Protein AF-A0A3M2G7Z7-F1 (afdb_monomer_lite)

Sequence (159 aa):
MQLERIQQLIQEIWDTVNTSDDLNQFIETYGAELDPDFLVGIEMIIADMLKEGEDEMAAYFEEIYDRLEAIISTKHPTPETSTSVKKAIELVRIVLEEVNDMDELDQFVEQYYDDFNEAFFAVLDYLIQEENERDNVEQSVFYQAVKEEISLRLGLNIA

pLDDT: mean 77.02, std 10.61, range [39.31, 90.69]

Secondary structure (DSSP, 8-state):
--HHHHHHHHHHHHHH-SSHHHHHHHHHHHTTT--HHHHHHHHHHHHHHHHHT-HHHHHHHHHHHHHHHHHHHHHS--TTHHHHHHHHHHHHHHHHHH--SHHHHHHHHHHTGGG--HHHHHHHHHHHHHHHHTT-HHHHHHHHHHHHHHHHHHT----

Structure (mmCIF, N/CA/C/O backbone):
data_AF-A0A3M2G7Z7-F1
#
_entry.id   AF-A0A3M2G7Z7-F1
#
loop_
_atom_site.group_PDB
_atom_site.id
_atom_site.type_symbol
_atom_site.label_atom_id
_atom_site.label_alt_id
_atom_site.label_comp_id
_atom_site.label_asym_id
_atom_site.label_entity_id
_atom_site.label_seq_id
_atom_site.pdbx_PDB_ins_code
_atom_site.Cartn_x
_atom_site.Cartn_y
_atom_site.Cartn_z
_atom_site.occupancy
_atom_site.B_iso_or_equiv
_atom_site.auth_seq_id
_atom_site.auth_comp_id
_atom_site.auth_asym_id
_atom_site.auth_atom_id
_atom_site.pdbx_PDB_model_num
ATOM 1 N N . MET A 1 1 ? -9.852 4.231 -5.109 1.00 69.75 1 MET A N 1
ATOM 2 C CA . MET A 1 1 ? -10.082 5.514 -4.383 1.00 69.75 1 MET A CA 1
ATOM 3 C C . MET A 1 1 ? -9.053 6.569 -4.826 1.00 69.75 1 MET A C 1
ATOM 5 O O . MET A 1 1 ? -8.127 6.212 -5.533 1.00 69.75 1 MET A O 1
ATOM 9 N N . GLN A 1 2 ? -9.192 7.865 -4.492 1.00 75.12 2 GLN A N 1
ATOM 10 C CA . GLN A 1 2 ? -8.116 8.866 -4.705 1.00 75.12 2 GLN A CA 1
ATOM 11 C C . GLN A 1 2 ? -7.132 8.883 -3.520 1.00 75.12 2 GLN A C 1
ATOM 13 O O . GLN A 1 2 ? -7.581 8.767 -2.379 1.00 75.12 2 GLN A O 1
ATOM 18 N N . LEU A 1 3 ? -5.829 9.094 -3.761 1.00 71.31 3 LEU A N 1
ATOM 19 C CA . LEU A 1 3 ? -4.794 8.991 -2.717 1.00 71.31 3 LEU A CA 1
ATOM 20 C C . LEU A 1 3 ? -4.988 9.961 -1.548 1.00 71.31 3 LEU A C 1
ATOM 22 O O . LEU A 1 3 ? -4.927 9.547 -0.394 1.00 71.31 3 LEU A O 1
ATOM 26 N N . GLU A 1 4 ? -5.314 11.224 -1.830 1.00 76.06 4 GLU A N 1
ATOM 27 C CA . GLU A 1 4 ? -5.597 12.221 -0.787 1.00 76.06 4 GLU A CA 1
ATOM 28 C C . GLU A 1 4 ? -6.703 11.747 0.171 1.00 76.06 4 GLU A C 1
ATOM 30 O O . GLU A 1 4 ? -6.674 12.031 1.368 1.00 76.06 4 GLU A O 1
ATOM 35 N N . ARG A 1 5 ? -7.685 10.989 -0.339 1.00 84.75 5 ARG A N 1
ATOM 36 C CA . ARG A 1 5 ? -8.763 10.435 0.483 1.00 84.75 5 ARG A CA 1
ATOM 37 C C . ARG A 1 5 ? -8.287 9.252 1.322 1.00 84.75 5 ARG A C 1
ATOM 39 O O . ARG A 1 5 ? -8.695 9.155 2.475 1.00 84.75 5 ARG A O 1
ATOM 46 N N . ILE A 1 6 ? -7.420 8.401 0.774 1.00 79.44 6 ILE A N 1
ATOM 47 C CA . ILE A 1 6 ? -6.791 7.294 1.509 1.00 79.44 6 ILE A CA 1
ATOM 48 C C . ILE A 1 6 ? -5.985 7.855 2.684 1.00 79.44 6 ILE A C 1
ATOM 50 O O . ILE A 1 6 ? -6.228 7.466 3.823 1.00 79.44 6 ILE A O 1
ATOM 54 N N . GLN A 1 7 ? -5.117 8.839 2.433 1.00 77.81 7 GLN A N 1
ATOM 55 C CA . GLN A 1 7 ? -4.322 9.503 3.472 1.00 77.81 7 GLN A CA 1
ATOM 56 C C . GLN A 1 7 ? -5.206 10.153 4.548 1.00 77.81 7 GLN A C 1
ATOM 58 O O . GLN A 1 7 ? -4.952 9.985 5.737 1.00 77.81 7 GLN A O 1
ATOM 63 N N . GLN A 1 8 ? -6.289 10.838 4.161 1.00 87.56 8 GLN A N 1
ATOM 64 C CA . GLN A 1 8 ? -7.246 11.401 5.124 1.00 87.56 8 GLN A CA 1
ATOM 65 C C . GLN A 1 8 ? -7.908 10.332 5.995 1.00 87.56 8 GLN A C 1
ATOM 67 O O . GLN A 1 8 ? -8.056 10.528 7.196 1.00 87.56 8 GLN A O 1
ATOM 72 N N . LEU A 1 9 ? -8.340 9.221 5.400 1.00 89.25 9 LEU A N 1
ATOM 73 C CA . LEU A 1 9 ? -9.007 8.143 6.126 1.00 89.25 9 LEU A CA 1
ATOM 74 C C . LEU A 1 9 ? -8.042 7.400 7.058 1.00 89.25 9 LEU A C 1
ATOM 76 O O . LEU A 1 9 ? -8.437 7.005 8.148 1.00 89.25 9 LEU A O 1
ATOM 80 N N . ILE A 1 10 ? -6.778 7.255 6.667 1.00 86.19 10 ILE A N 1
ATOM 81 C CA . ILE A 1 10 ? -5.717 6.741 7.537 1.00 86.19 10 ILE A CA 1
ATOM 82 C C . ILE A 1 10 ? -5.467 7.701 8.704 1.00 86.19 10 ILE A C 1
ATOM 84 O O . ILE A 1 10 ? -5.392 7.256 9.847 1.00 86.19 10 ILE A O 1
ATOM 88 N N . GLN A 1 11 ? -5.364 9.008 8.444 1.00 85.06 11 GLN A N 1
ATOM 89 C CA . GLN A 1 11 ? -5.198 10.003 9.505 1.00 85.06 11 GLN A CA 1
ATOM 90 C C . GLN A 1 11 ? -6.385 9.971 10.475 1.00 85.06 11 GLN A C 1
ATOM 92 O O . GLN A 1 11 ? -6.207 10.054 11.685 1.00 85.06 11 GLN A O 1
ATOM 97 N N . GLU A 1 12 ? -7.598 9.777 9.962 1.00 90.69 12 GLU A N 1
ATOM 98 C CA . GLU A 1 12 ? -8.785 9.606 10.793 1.00 90.69 12 GLU A CA 1
ATOM 99 C C . GLU A 1 12 ? -8.683 8.341 11.663 1.00 90.69 12 GLU A C 1
ATOM 101 O O . GLU A 1 12 ? -9.015 8.397 12.848 1.00 90.69 12 GLU A O 1
ATOM 106 N N . ILE A 1 13 ? -8.181 7.218 11.127 1.00 87.38 13 ILE A N 1
ATOM 107 C CA . ILE A 1 13 ? -7.885 6.015 11.925 1.00 87.38 13 ILE A CA 1
ATOM 108 C C . ILE A 1 13 ? -6.894 6.355 13.042 1.00 87.38 13 ILE A C 1
ATOM 110 O O . ILE A 1 13 ? -7.150 6.028 14.198 1.00 87.38 13 ILE A O 1
ATOM 114 N N . TRP A 1 14 ? -5.804 7.044 12.710 1.00 85.62 14 TRP A N 1
ATOM 115 C CA . TRP A 1 14 ? -4.771 7.446 13.663 1.00 85.62 14 TRP A CA 1
ATOM 116 C C . TRP A 1 14 ? -5.314 8.313 14.804 1.00 85.62 14 TRP A C 1
ATOM 118 O O . TRP A 1 14 ? -5.007 8.090 15.974 1.00 85.62 14 TRP A O 1
ATOM 128 N N . ASP A 1 15 ? -6.130 9.308 14.464 1.00 87.56 15 ASP A N 1
ATOM 129 C CA . ASP A 1 15 ? -6.588 10.318 15.413 1.00 87.56 15 ASP A CA 1
ATOM 130 C C . ASP A 1 15 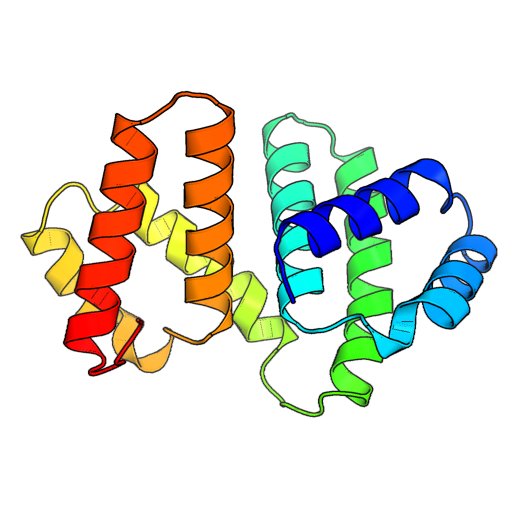? -7.754 9.821 16.277 1.00 87.56 15 ASP A C 1
ATOM 132 O O . ASP A 1 15 ? -7.910 10.246 17.427 1.00 87.56 15 ASP A O 1
ATOM 136 N N . THR A 1 16 ? -8.602 8.949 15.724 1.00 85.69 16 THR A N 1
ATOM 137 C CA . THR A 1 16 ? -9.900 8.619 16.331 1.00 85.69 16 THR A CA 1
ATOM 138 C C . THR A 1 16 ? -10.007 7.186 16.822 1.00 85.69 16 THR A C 1
ATOM 140 O O . THR A 1 16 ? -10.724 6.940 17.794 1.00 85.69 16 THR A O 1
ATOM 143 N N . VAL A 1 17 ? -9.278 6.241 16.229 1.00 86.44 17 VAL A N 1
ATOM 144 C CA . VAL A 1 17 ? -9.372 4.836 16.616 1.00 86.44 17 VAL A CA 1
ATOM 145 C C . VAL A 1 17 ? -8.376 4.576 17.736 1.00 86.44 17 VAL A C 1
ATOM 147 O O . VAL A 1 17 ? -7.171 4.667 17.541 1.00 86.44 17 VAL A O 1
ATOM 150 N N . ASN A 1 18 ? -8.882 4.272 18.932 1.00 82.75 18 ASN A N 1
ATOM 151 C CA . ASN A 1 18 ? -8.068 3.865 20.087 1.00 82.75 18 ASN A CA 1
ATOM 152 C C . ASN A 1 18 ? -8.568 2.557 20.715 1.00 82.75 18 ASN A C 1
ATOM 154 O O . ASN A 1 18 ? -7.913 1.957 21.569 1.00 82.75 18 ASN A O 1
ATOM 158 N N . THR A 1 19 ? -9.765 2.127 20.328 1.00 81.31 19 THR A N 1
ATOM 159 C CA . THR A 1 19 ? -10.439 0.944 20.844 1.00 81.31 19 THR A CA 1
ATOM 160 C C . THR A 1 19 ? -11.154 0.202 19.719 1.00 81.31 19 THR A C 1
ATOM 162 O O . THR A 1 19 ? -11.388 0.729 18.631 1.00 81.31 19 THR A O 1
ATOM 165 N N . SER A 1 20 ? -11.568 -1.036 19.998 1.00 73.69 20 SER A N 1
ATOM 166 C CA . SER A 1 20 ? -12.407 -1.798 19.066 1.00 73.69 20 SER A CA 1
ATOM 167 C C . SER A 1 20 ? -13.748 -1.120 18.760 1.00 73.69 20 SER A C 1
ATOM 169 O O . SER A 1 20 ? -14.270 -1.313 17.665 1.00 73.69 20 SER A O 1
ATOM 171 N N . ASP A 1 21 ? -14.308 -0.347 19.695 1.00 80.25 21 ASP A N 1
ATOM 172 C CA . ASP A 1 21 ? -15.575 0.358 19.481 1.00 80.25 21 ASP A CA 1
ATOM 173 C C . ASP A 1 21 ? -15.388 1.564 18.550 1.00 80.25 21 ASP A C 1
ATOM 175 O O . ASP A 1 21 ? -16.203 1.762 17.649 1.00 80.25 21 ASP A O 1
ATOM 179 N N . ASP A 1 22 ? -14.279 2.297 18.688 1.00 86.56 22 ASP A N 1
ATOM 180 C CA . ASP A 1 22 ? -13.933 3.396 17.777 1.00 86.56 22 ASP A CA 1
ATOM 181 C C . ASP A 1 22 ? -13.719 2.879 16.350 1.00 86.56 22 ASP A C 1
ATOM 183 O O . ASP A 1 22 ? -14.188 3.480 15.385 1.00 86.56 22 ASP A O 1
ATOM 187 N N . LEU A 1 23 ? -13.079 1.713 16.210 1.00 83.75 23 LEU A N 1
ATOM 188 C CA . LEU A 1 23 ? -12.887 1.072 14.911 1.00 83.75 23 LEU A CA 1
ATOM 189 C C . LEU A 1 23 ? -14.227 0.681 14.278 1.00 83.75 23 LEU A C 1
ATOM 191 O O . LEU A 1 23 ? -14.447 0.922 13.092 1.00 83.75 23 LEU A O 1
ATOM 195 N N . ASN A 1 24 ? -15.149 0.116 15.063 1.00 77.69 24 ASN A N 1
ATOM 196 C CA . ASN A 1 24 ? -16.497 -0.187 14.582 1.00 77.69 24 ASN A CA 1
ATOM 197 C C . ASN A 1 24 ? -17.228 1.088 14.140 1.00 77.69 24 ASN A C 1
ATOM 199 O O . ASN A 1 24 ? -17.886 1.086 13.102 1.00 77.69 24 ASN A O 1
ATOM 203 N N . GLN A 1 25 ? -17.073 2.190 14.874 1.00 84.75 25 GLN A N 1
ATOM 204 C CA . GLN A 1 25 ? -17.675 3.473 14.520 1.00 84.75 25 GLN A CA 1
ATOM 205 C C . GLN A 1 25 ? -17.064 4.076 13.245 1.00 84.75 25 GLN A C 1
ATOM 207 O O . GLN A 1 25 ? -17.795 4.599 12.397 1.00 84.75 25 GLN A O 1
ATOM 212 N N . PHE A 1 26 ? -15.748 3.959 13.064 1.00 90.12 26 PHE A N 1
ATOM 213 C CA . PHE A 1 26 ? -15.065 4.319 11.823 1.00 90.12 26 PHE A CA 1
ATOM 214 C C . PHE A 1 26 ? -15.621 3.512 10.641 1.00 90.12 26 PHE A C 1
ATOM 216 O O . PHE A 1 26 ? -16.008 4.082 9.622 1.00 90.12 26 PHE A O 1
ATOM 223 N N . ILE A 1 27 ? -15.748 2.192 10.799 1.00 82.81 27 ILE A N 1
ATOM 224 C CA . ILE A 1 27 ? -16.310 1.284 9.790 1.00 82.81 27 ILE A CA 1
ATOM 225 C C . ILE A 1 27 ? -17.762 1.638 9.454 1.00 82.81 27 ILE A C 1
ATOM 227 O O . ILE A 1 27 ? -18.145 1.623 8.285 1.00 82.81 27 ILE A O 1
ATOM 231 N N . GLU A 1 28 ? -18.597 1.940 10.445 1.00 82.75 28 GLU A N 1
ATOM 232 C CA . GLU A 1 28 ? -19.986 2.341 10.203 1.00 82.75 28 GLU A CA 1
ATOM 233 C C . GLU A 1 28 ? -20.072 3.662 9.431 1.00 82.75 28 GLU A C 1
ATOM 235 O O . GLU A 1 28 ? -20.950 3.824 8.582 1.00 82.75 28 GLU A O 1
ATOM 240 N N . THR A 1 29 ? -19.141 4.579 9.698 1.00 88.12 29 THR A N 1
ATOM 241 C CA . THR A 1 29 ? -19.112 5.916 9.096 1.00 88.12 29 THR A CA 1
ATOM 242 C C . THR A 1 29 ? -18.562 5.889 7.671 1.00 88.12 29 THR A C 1
ATOM 244 O O . THR A 1 29 ? -19.194 6.418 6.759 1.00 88.12 29 THR A O 1
ATOM 247 N N . TYR A 1 30 ? -17.410 5.250 7.468 1.00 87.38 30 TYR A N 1
ATOM 248 C CA . TYR A 1 30 ? -16.640 5.324 6.224 1.00 87.38 30 TYR A CA 1
ATOM 249 C C . TYR A 1 30 ? -16.590 4.003 5.458 1.00 87.38 30 TYR A C 1
ATOM 251 O O . TYR A 1 30 ? -16.154 3.973 4.313 1.00 87.38 30 TYR A O 1
ATOM 259 N N . GLY A 1 31 ? -17.089 2.903 6.026 1.00 77.69 31 GLY A N 1
ATOM 260 C CA . GLY A 1 31 ? -16.987 1.561 5.447 1.00 77.69 31 GLY A CA 1
ATOM 261 C C . GLY A 1 31 ? -17.597 1.402 4.054 1.00 77.69 31 GLY A C 1
ATOM 262 O O . GLY A 1 31 ? -17.326 0.406 3.392 1.00 77.69 31 GLY A O 1
ATOM 263 N N . ALA A 1 32 ? -18.481 2.302 3.618 1.00 76.56 32 ALA A N 1
ATOM 264 C CA . ALA A 1 32 ? -19.023 2.305 2.256 1.00 76.56 32 ALA A CA 1
ATOM 265 C C . ALA A 1 32 ? -18.055 2.898 1.218 1.00 76.56 32 ALA A C 1
ATOM 267 O O . ALA A 1 32 ? -18.219 2.638 0.030 1.00 76.56 32 ALA A O 1
ATOM 268 N N . GLU A 1 33 ? -17.090 3.697 1.667 1.00 81.94 33 GLU A N 1
ATOM 269 C CA . GLU A 1 33 ? -16.058 4.309 0.833 1.00 81.94 33 GLU A CA 1
ATOM 270 C C . GLU A 1 33 ? -14.832 3.402 0.711 1.00 81.94 33 GLU A C 1
ATOM 272 O O . GLU A 1 33 ? -14.164 3.457 -0.310 1.00 81.94 33 GLU A O 1
ATOM 277 N N . LEU A 1 34 ? -14.553 2.566 1.719 1.00 83.00 34 LEU A N 1
ATOM 278 C CA . LEU A 1 34 ? -13.350 1.731 1.761 1.00 83.00 34 LEU A CA 1
ATOM 279 C C . LEU A 1 34 ? -13.336 0.688 0.638 1.00 83.00 34 LEU A C 1
ATOM 281 O O . LEU A 1 34 ? -14.268 -0.108 0.501 1.00 83.00 34 LEU A O 1
ATOM 285 N N . ASP A 1 35 ? -12.242 0.669 -0.111 1.00 77.19 35 ASP A N 1
ATOM 286 C CA . ASP A 1 35 ? -11.991 -0.227 -1.232 1.00 77.19 35 ASP A CA 1
ATOM 287 C C . ASP A 1 35 ? -10.608 -0.897 -1.080 1.00 77.19 35 ASP A C 1
ATOM 289 O O . ASP A 1 35 ? -9.904 -0.649 -0.096 1.00 77.19 35 ASP A O 1
ATOM 293 N N . PRO A 1 36 ? -10.212 -1.800 -1.992 1.00 76.44 36 PRO A N 1
ATOM 294 C CA . PRO A 1 36 ? -8.910 -2.459 -1.908 1.00 76.44 36 PRO A CA 1
ATOM 295 C C . PRO A 1 36 ? -7.711 -1.500 -1.890 1.00 76.44 36 PRO A C 1
ATOM 297 O O . PRO A 1 36 ? -6.744 -1.772 -1.183 1.00 76.44 36 PRO A O 1
ATOM 300 N N . ASP A 1 37 ? -7.787 -0.361 -2.586 1.00 73.69 37 ASP A N 1
ATOM 301 C CA . ASP A 1 37 ? -6.715 0.647 -2.592 1.00 73.69 37 ASP A CA 1
ATOM 302 C C . ASP A 1 37 ? -6.489 1.236 -1.191 1.00 73.69 37 ASP A C 1
ATOM 304 O O . ASP A 1 37 ? -5.370 1.582 -0.818 1.00 73.69 37 ASP A O 1
ATOM 308 N N . PHE A 1 38 ? -7.540 1.327 -0.374 1.00 84.19 38 PHE A N 1
ATOM 309 C CA . PHE A 1 38 ? -7.405 1.763 1.013 1.00 84.19 38 PHE A CA 1
ATOM 310 C C . PHE A 1 38 ? -6.572 0.790 1.862 1.00 84.19 38 PHE A C 1
ATOM 312 O O . PHE A 1 38 ? -5.750 1.222 2.670 1.00 84.19 38 PHE A O 1
ATOM 319 N N . LEU A 1 39 ? -6.753 -0.520 1.660 1.00 82.25 39 LEU A N 1
ATOM 320 C CA . LEU A 1 39 ? -5.967 -1.551 2.347 1.00 82.25 39 LEU A CA 1
ATOM 321 C C . LEU A 1 39 ? -4.489 -1.492 1.953 1.00 82.25 39 LEU A C 1
ATOM 323 O O . LEU A 1 39 ? -3.630 -1.658 2.817 1.00 82.25 39 LEU A O 1
ATOM 327 N N . VAL A 1 40 ? -4.202 -1.188 0.683 1.00 75.88 40 VAL A N 1
ATOM 328 C CA . VAL A 1 40 ? -2.836 -0.934 0.197 1.00 75.88 40 VAL A CA 1
ATOM 329 C C . VAL A 1 40 ? -2.184 0.192 1.001 1.00 75.88 40 VAL A C 1
ATOM 331 O O . VAL A 1 40 ? -1.083 0.019 1.516 1.00 75.88 40 VAL A O 1
ATOM 334 N N . GLY A 1 41 ? -2.881 1.321 1.170 1.00 77.94 41 GLY A N 1
ATOM 335 C CA . GLY A 1 41 ? -2.361 2.454 1.941 1.00 77.94 41 GLY A CA 1
ATOM 336 C C . GLY A 1 41 ? -2.031 2.099 3.395 1.00 77.94 41 GLY A C 1
ATOM 337 O O . GLY A 1 41 ? -1.014 2.547 3.917 1.00 77.94 41 GLY A O 1
ATOM 338 N N . ILE A 1 42 ? -2.845 1.255 4.041 1.00 84.19 42 ILE A N 1
ATOM 339 C CA . ILE A 1 42 ? -2.569 0.773 5.404 1.00 84.19 42 ILE A CA 1
ATOM 340 C C . ILE A 1 42 ? -1.317 -0.114 5.444 1.00 84.19 42 ILE A C 1
ATOM 342 O O . ILE A 1 42 ? -0.467 0.082 6.312 1.00 84.19 42 ILE A O 1
ATOM 346 N N . GLU A 1 43 ? -1.166 -1.068 4.519 1.00 81.44 43 GLU A N 1
ATOM 347 C CA . GLU A 1 43 ? 0.018 -1.941 4.498 1.00 81.44 43 GLU A CA 1
ATOM 348 C C . GLU A 1 43 ? 1.321 -1.180 4.256 1.00 81.44 43 GLU A C 1
ATOM 350 O O . GLU A 1 43 ? 2.347 -1.530 4.838 1.00 81.44 43 GLU A O 1
ATOM 355 N N . MET A 1 44 ? 1.295 -0.125 3.440 1.00 78.00 44 MET A N 1
ATOM 356 C CA . MET A 1 44 ? 2.479 0.707 3.214 1.00 78.00 44 MET A CA 1
ATOM 357 C C . MET A 1 44 ? 2.941 1.406 4.493 1.00 78.00 44 MET A C 1
ATOM 359 O O . MET A 1 44 ? 4.132 1.422 4.789 1.00 78.00 44 MET A O 1
ATOM 363 N N . ILE A 1 45 ? 2.000 1.886 5.303 1.00 82.06 45 ILE A N 1
ATOM 364 C CA . ILE A 1 45 ? 2.308 2.498 6.598 1.00 82.06 45 ILE A CA 1
ATOM 365 C C . ILE A 1 45 ? 2.854 1.473 7.586 1.00 82.06 45 ILE A C 1
ATOM 367 O O . ILE A 1 45 ? 3.829 1.756 8.276 1.00 82.06 45 ILE A O 1
ATOM 371 N N . ILE A 1 46 ? 2.276 0.270 7.625 1.00 83.25 46 ILE A N 1
ATOM 372 C CA . ILE A 1 46 ? 2.812 -0.833 8.434 1.00 83.25 46 ILE A CA 1
ATOM 373 C C . ILE A 1 46 ? 4.261 -1.124 8.018 1.00 83.25 46 ILE A C 1
ATOM 375 O O . ILE A 1 46 ? 5.140 -1.237 8.872 1.00 83.25 46 ILE A O 1
ATOM 379 N N . ALA A 1 47 ? 4.529 -1.218 6.713 1.00 76.75 47 ALA A N 1
ATOM 380 C CA . ALA A 1 47 ? 5.864 -1.488 6.193 1.00 76.75 47 ALA A CA 1
ATOM 381 C C . ALA A 1 47 ? 6.872 -0.385 6.557 1.00 76.75 47 ALA A C 1
ATOM 383 O O . ALA A 1 47 ? 8.005 -0.702 6.928 1.00 76.75 47 ALA A O 1
ATOM 384 N N . ASP A 1 48 ? 6.473 0.885 6.489 1.00 79.00 48 ASP A N 1
ATOM 385 C CA . ASP A 1 48 ? 7.327 2.006 6.885 1.00 79.00 48 ASP A CA 1
ATOM 386 C C . ASP A 1 48 ? 7.578 2.037 8.398 1.00 79.00 48 ASP A C 1
ATOM 388 O O . ASP A 1 48 ? 8.732 2.149 8.814 1.00 79.00 48 ASP A O 1
ATOM 392 N N . MET A 1 49 ? 6.560 1.796 9.229 1.00 83.31 49 MET A N 1
ATOM 393 C CA . MET A 1 49 ? 6.725 1.665 10.685 1.00 83.31 49 MET A CA 1
ATOM 394 C C . MET A 1 49 ? 7.718 0.562 11.054 1.00 83.31 49 MET A C 1
ATOM 396 O O . MET A 1 49 ? 8.598 0.764 11.891 1.00 83.31 49 MET A O 1
ATOM 400 N N . LEU A 1 50 ? 7.633 -0.599 10.398 1.00 78.56 50 LEU A N 1
ATOM 401 C CA . LEU A 1 50 ? 8.575 -1.700 10.618 1.00 78.56 50 LEU A CA 1
ATOM 402 C C . LEU A 1 50 ? 10.008 -1.332 10.208 1.00 78.56 50 LEU A C 1
ATOM 404 O O . LEU A 1 50 ? 10.960 -1.733 10.881 1.00 78.56 50 LEU A O 1
ATOM 408 N N . LYS A 1 51 ? 10.194 -0.554 9.133 1.00 76.44 51 LYS A N 1
ATOM 409 C CA . LYS A 1 51 ? 11.523 -0.045 8.744 1.00 76.44 51 LYS A CA 1
ATOM 410 C C . LYS A 1 51 ? 12.082 0.940 9.770 1.00 76.44 51 LYS A C 1
ATOM 412 O O . LYS A 1 51 ? 13.290 0.937 10.012 1.00 76.44 51 LYS A O 1
ATOM 417 N N . GLU A 1 52 ? 11.226 1.765 10.366 1.00 84.75 52 GLU A N 1
ATOM 418 C CA . GLU A 1 52 ? 11.603 2.748 11.388 1.00 84.75 52 GLU A CA 1
ATOM 419 C C . GLU A 1 52 ? 11.782 2.133 12.791 1.00 84.75 52 GLU A C 1
ATOM 421 O O . GLU A 1 52 ? 12.334 2.776 13.688 1.00 84.75 52 GLU A O 1
ATOM 426 N N . GLY A 1 53 ? 11.417 0.858 12.970 1.00 85.44 53 GLY A N 1
ATOM 427 C CA . GLY A 1 53 ? 11.513 0.133 14.240 1.00 85.44 53 GLY A CA 1
ATOM 428 C C . GLY A 1 53 ? 10.346 0.408 15.192 1.00 85.44 53 GLY A C 1
ATOM 429 O O . GLY A 1 53 ? 10.477 0.219 16.403 1.00 85.44 53 GLY A O 1
ATOM 430 N N . GLU A 1 54 ? 9.211 0.861 14.662 1.00 88.00 54 GLU A N 1
ATOM 431 C CA . GLU A 1 54 ? 7.975 1.146 15.392 1.00 88.00 54 GLU A CA 1
ATOM 432 C C . GLU A 1 54 ? 7.061 -0.091 15.482 1.00 88.00 54 GLU A C 1
ATOM 434 O O . GLU A 1 54 ? 5.871 -0.044 15.166 1.00 88.00 54 GLU A O 1
ATOM 439 N N . ASP A 1 55 ? 7.614 -1.218 15.944 1.00 84.88 55 ASP A N 1
ATOM 440 C CA . ASP A 1 55 ? 6.951 -2.534 15.940 1.00 84.88 55 ASP A CA 1
ATOM 441 C C . ASP A 1 55 ? 5.574 -2.540 16.637 1.00 84.88 55 ASP A C 1
ATOM 443 O O . ASP A 1 55 ? 4.647 -3.218 16.197 1.00 84.88 55 ASP A O 1
ATOM 447 N N . GLU A 1 56 ? 5.416 -1.782 17.730 1.00 83.81 56 GLU A N 1
ATOM 448 C CA . GLU A 1 56 ? 4.145 -1.701 18.470 1.00 83.81 56 GLU A CA 1
ATOM 449 C C . GLU A 1 56 ? 3.049 -0.976 17.673 1.00 83.81 56 GLU A C 1
ATOM 451 O O . GLU A 1 56 ? 1.879 -1.354 17.761 1.00 83.81 56 GLU A O 1
ATOM 456 N N . MET A 1 57 ? 3.411 0.037 16.879 1.00 83.56 57 MET A N 1
ATOM 457 C CA . MET A 1 57 ? 2.455 0.770 16.043 1.00 83.56 57 MET A CA 1
ATOM 458 C C . MET A 1 57 ? 2.143 0.012 14.755 1.00 83.56 57 MET A C 1
ATOM 460 O O . MET A 1 57 ? 0.981 -0.043 14.352 1.00 83.56 57 MET A O 1
ATOM 464 N N . ALA A 1 58 ? 3.136 -0.675 14.186 1.00 79.81 58 ALA A N 1
ATOM 465 C CA . ALA A 1 58 ? 2.920 -1.612 13.091 1.00 79.81 58 ALA A CA 1
ATOM 466 C C . ALA A 1 58 ? 1.921 -2.712 13.487 1.00 79.81 58 ALA A C 1
ATOM 468 O O . ALA A 1 58 ? 0.936 -2.924 12.786 1.00 79.81 58 ALA A O 1
ATOM 469 N N . ALA A 1 59 ? 2.103 -3.342 14.655 1.00 82.12 59 ALA A N 1
ATOM 470 C CA . ALA A 1 59 ? 1.188 -4.370 15.158 1.00 82.12 59 ALA A CA 1
ATOM 471 C C . ALA A 1 59 ? -0.240 -3.841 15.388 1.00 82.12 59 ALA A C 1
ATOM 473 O O . ALA A 1 59 ? -1.220 -4.559 15.180 1.00 82.12 59 ALA A O 1
ATOM 474 N N . TYR A 1 60 ? -0.373 -2.579 15.803 1.00 83.69 60 TYR A N 1
ATOM 475 C CA . TYR A 1 60 ? -1.673 -1.927 15.937 1.00 83.69 60 TYR A CA 1
ATOM 476 C C . TYR A 1 60 ? -2.379 -1.760 14.581 1.00 83.69 60 TYR A C 1
ATOM 478 O O . TYR A 1 60 ? -3.554 -2.114 14.444 1.00 83.69 60 TYR A O 1
ATOM 486 N N . PHE A 1 61 ? -1.663 -1.274 13.564 1.00 85.38 61 PHE A N 1
ATOM 487 C CA . PHE A 1 61 ? -2.214 -1.134 12.217 1.00 85.38 61 PHE A CA 1
ATOM 488 C C . PHE A 1 61 ? -2.467 -2.479 11.531 1.00 85.38 61 PHE A C 1
ATOM 490 O O . PHE A 1 61 ? -3.441 -2.583 10.788 1.00 85.38 61 PHE A O 1
ATOM 497 N N . GLU A 1 62 ? -1.682 -3.521 11.816 1.00 85.94 62 GLU A N 1
ATOM 498 C CA . GLU A 1 62 ? -1.964 -4.891 11.362 1.00 85.94 62 GLU A CA 1
ATOM 499 C C . GLU A 1 62 ? -3.316 -5.401 11.892 1.00 85.94 62 GLU A C 1
ATOM 501 O O . GLU A 1 62 ? -4.104 -5.953 11.125 1.00 85.94 62 GLU A O 1
ATOM 506 N N . GLU A 1 63 ? -3.653 -5.160 13.168 1.00 83.75 63 GLU A N 1
ATOM 507 C CA . GLU A 1 63 ? -4.969 -5.555 13.701 1.00 83.75 63 GLU A CA 1
ATOM 508 C C . GLU A 1 63 ? -6.114 -4.799 13.004 1.00 83.75 63 GLU A C 1
ATOM 510 O O . GLU A 1 63 ? -7.176 -5.369 12.720 1.00 83.75 63 GLU A O 1
ATOM 515 N N . ILE A 1 64 ? -5.912 -3.509 12.718 1.00 84.75 64 ILE A N 1
ATOM 516 C CA . ILE A 1 64 ? -6.884 -2.702 11.974 1.00 84.75 64 ILE A CA 1
ATOM 517 C C . ILE A 1 64 ? -7.037 -3.232 10.547 1.00 84.75 64 ILE A C 1
ATOM 519 O O . ILE A 1 64 ? -8.169 -3.401 10.085 1.00 84.75 64 ILE A O 1
ATOM 523 N N . TYR A 1 65 ? -5.925 -3.534 9.876 1.00 86.25 65 TYR A N 1
ATOM 524 C CA . TYR A 1 65 ? -5.906 -4.101 8.535 1.00 86.25 65 TYR A CA 1
ATOM 525 C C . TYR A 1 65 ? -6.738 -5.381 8.467 1.00 86.25 65 TYR A C 1
ATOM 527 O O . TYR A 1 65 ? -7.692 -5.434 7.695 1.00 86.25 65 TYR A O 1
ATOM 535 N N . ASP A 1 66 ? -6.459 -6.368 9.323 1.00 80.75 66 ASP A N 1
ATOM 536 C CA . ASP A 1 66 ? -7.140 -7.670 9.300 1.00 80.75 66 ASP A CA 1
ATOM 537 C C . ASP A 1 66 ? -8.665 -7.522 9.468 1.00 80.75 66 ASP A C 1
ATOM 539 O O . ASP A 1 66 ? -9.473 -8.220 8.842 1.00 80.75 66 ASP A O 1
ATOM 543 N N . ARG A 1 67 ? -9.095 -6.575 10.310 1.00 76.12 67 ARG A N 1
ATOM 544 C CA . ARG A 1 67 ? -10.520 -6.296 10.535 1.00 76.12 67 ARG A CA 1
ATOM 545 C C . ARG A 1 67 ? -11.177 -5.604 9.348 1.00 76.12 67 ARG A C 1
ATOM 547 O O . ARG A 1 67 ? -12.317 -5.933 9.011 1.00 76.12 67 ARG A O 1
ATOM 554 N N . LEU A 1 68 ? -10.493 -4.647 8.728 1.00 82.06 68 LEU A N 1
ATOM 555 C CA . LEU A 1 68 ? -10.996 -3.935 7.555 1.00 82.06 68 LEU A CA 1
ATOM 556 C C . LEU A 1 68 ? -11.005 -4.829 6.317 1.00 82.06 68 LEU A C 1
ATOM 558 O O . LEU A 1 68 ? -11.967 -4.797 5.549 1.00 82.06 68 LEU A O 1
ATOM 562 N N . GLU A 1 69 ? -9.997 -5.682 6.167 1.00 81.25 69 GLU A N 1
ATOM 563 C CA . GLU A 1 69 ? -9.874 -6.662 5.095 1.00 81.25 69 GLU A CA 1
ATOM 564 C C . GLU A 1 69 ? -11.095 -7.581 5.047 1.00 81.25 69 GLU A C 1
ATOM 566 O O . GLU A 1 69 ? -11.690 -7.755 3.982 1.00 81.25 69 GLU A O 1
ATOM 571 N N . ALA A 1 70 ? -11.549 -8.105 6.190 1.00 68.81 70 ALA A N 1
ATOM 572 C CA . ALA A 1 70 ? -12.743 -8.949 6.257 1.00 68.81 70 ALA A CA 1
ATOM 573 C C . ALA A 1 70 ? -14.017 -8.234 5.750 1.00 68.81 70 ALA A C 1
ATOM 575 O O . ALA A 1 70 ? -14.918 -8.851 5.170 1.00 68.81 70 ALA A O 1
ATOM 576 N N . ILE A 1 71 ? -14.104 -6.918 5.942 1.00 68.19 71 ILE A N 1
ATOM 577 C CA . ILE A 1 71 ? -15.268 -6.097 5.579 1.00 68.19 71 ILE A CA 1
ATOM 578 C C . ILE A 1 71 ? -15.207 -5.678 4.111 1.00 68.19 71 ILE A C 1
ATOM 580 O O . ILE A 1 71 ? -16.209 -5.740 3.394 1.00 68.19 71 ILE A O 1
ATOM 584 N N . ILE A 1 72 ? -14.029 -5.279 3.647 1.00 69.38 72 ILE A N 1
ATOM 585 C CA . ILE A 1 72 ? -13.801 -4.892 2.257 1.00 69.38 72 ILE A CA 1
ATOM 586 C C . ILE A 1 72 ? -13.915 -6.130 1.365 1.00 69.38 72 ILE A C 1
ATOM 588 O O . ILE A 1 72 ? -14.628 -6.082 0.370 1.00 69.38 72 ILE A O 1
ATOM 592 N N . SER A 1 73 ? -13.372 -7.278 1.779 1.00 62.16 73 SER A N 1
ATOM 593 C CA . SER A 1 73 ? -13.478 -8.553 1.047 1.00 62.16 73 SER A CA 1
ATOM 594 C C . SER A 1 73 ? -14.906 -9.109 0.983 1.00 62.16 73 SER A C 1
ATOM 596 O O . SER A 1 73 ? -15.251 -9.836 0.054 1.00 62.16 73 SER A O 1
ATOM 598 N N . THR A 1 74 ? -15.779 -8.783 1.944 1.00 61.16 74 THR A N 1
ATOM 599 C CA . THR A 1 74 ? -17.202 -9.177 1.875 1.00 61.16 74 THR A CA 1
ATOM 600 C C . THR A 1 74 ? -18.025 -8.266 0.964 1.00 61.16 74 THR A C 1
ATOM 602 O O . THR A 1 74 ? -18.986 -8.733 0.349 1.00 61.16 74 THR A O 1
ATOM 605 N N . LYS A 1 75 ? -17.654 -6.986 0.841 1.00 56.50 75 LYS A N 1
ATOM 606 C CA . LYS A 1 75 ? -18.281 -6.016 -0.078 1.00 56.50 75 LYS A CA 1
ATOM 607 C C . LYS A 1 75 ? -17.752 -6.116 -1.507 1.00 56.50 75 LYS A C 1
ATOM 609 O O . LYS A 1 75 ? -18.513 -5.932 -2.455 1.00 56.50 75 LYS A O 1
ATOM 614 N N . HIS A 1 76 ? -16.484 -6.473 -1.639 1.00 51.97 76 HIS A N 1
ATOM 615 C CA . HIS A 1 76 ? -15.775 -6.742 -2.878 1.00 51.97 76 HIS A CA 1
ATOM 616 C C . HIS A 1 76 ? -15.334 -8.207 -2.849 1.00 51.97 76 HIS A C 1
ATOM 618 O O . HIS A 1 76 ? -14.184 -8.490 -2.521 1.00 51.97 76 HIS A O 1
ATOM 624 N N . PRO A 1 77 ? -16.249 -9.156 -3.132 1.00 42.53 77 PRO A N 1
ATOM 625 C CA . PRO A 1 77 ? -15.946 -10.579 -3.143 1.00 42.53 77 PRO A CA 1
ATOM 626 C C . PRO A 1 77 ? -15.118 -10.928 -4.385 1.00 42.53 77 PRO A C 1
ATOM 628 O O . PRO A 1 77 ? -15.575 -11.623 -5.290 1.00 42.53 77 PRO A O 1
ATOM 631 N N . THR A 1 78 ? -13.894 -10.422 -4.447 1.00 43.59 78 THR A N 1
ATOM 632 C CA . THR A 1 78 ? -12.833 -10.968 -5.279 1.00 43.59 78 THR A CA 1
ATOM 633 C C . THR A 1 78 ? -12.011 -11.905 -4.396 1.00 43.59 78 THR A C 1
ATOM 635 O O . THR A 1 78 ? -11.565 -11.489 -3.331 1.00 43.59 78 THR A O 1
ATOM 638 N N . PRO A 1 79 ? -11.807 -13.175 -4.785 1.00 39.31 79 PRO A N 1
ATOM 639 C CA . PRO A 1 79 ? -11.055 -14.148 -3.985 1.00 39.31 79 PRO A CA 1
ATOM 640 C C . PRO A 1 79 ? -9.582 -13.783 -3.718 1.00 39.31 79 PRO A C 1
ATOM 642 O O . PRO A 1 79 ? -8.902 -14.521 -3.015 1.00 39.31 79 PRO A O 1
ATOM 645 N N . GLU A 1 80 ? -9.078 -12.696 -4.305 1.00 43.16 80 GLU A N 1
ATOM 646 C CA . GLU A 1 80 ? -7.648 -12.443 -4.496 1.00 43.16 80 GLU A CA 1
ATOM 647 C C . GLU A 1 80 ? -7.111 -11.240 -3.715 1.00 43.16 80 GLU A C 1
ATOM 649 O O . GLU A 1 80 ? -5.901 -11.106 -3.599 1.00 43.16 80 GLU A O 1
ATOM 654 N N . THR A 1 81 ? -7.952 -10.392 -3.122 1.00 47.06 81 THR A N 1
ATOM 655 C CA . THR A 1 81 ? -7.535 -9.059 -2.655 1.00 47.06 81 THR A CA 1
ATOM 656 C C . THR A 1 81 ? -6.463 -9.100 -1.554 1.00 47.06 81 THR A C 1
ATOM 658 O O . THR A 1 81 ? -5.408 -8.501 -1.719 1.00 47.06 81 THR A O 1
ATOM 661 N N . SER A 1 82 ? -6.653 -9.914 -0.513 1.00 44.91 82 SER A N 1
ATOM 662 C CA . SER A 1 82 ? -5.704 -10.118 0.604 1.00 44.91 82 SER A CA 1
ATOM 663 C C . SER A 1 82 ? -4.309 -10.594 0.170 1.00 44.91 82 SER A C 1
ATOM 665 O O . SER A 1 82 ? -3.272 -10.051 0.547 1.00 44.91 82 SER A O 1
ATOM 667 N N . THR A 1 83 ? -4.271 -11.635 -0.666 1.00 51.72 83 THR A N 1
ATOM 668 C CA . THR A 1 83 ? -3.012 -12.223 -1.140 1.00 51.72 83 THR A CA 1
ATOM 669 C C . THR A 1 83 ? -2.391 -11.371 -2.244 1.00 51.72 83 THR A C 1
ATOM 671 O O . THR A 1 83 ? -1.172 -11.344 -2.371 1.00 51.72 83 THR A O 1
ATOM 674 N N . SER A 1 84 ? -3.208 -10.649 -3.018 1.00 59.00 84 SER A N 1
ATOM 675 C CA . SER A 1 84 ? -2.746 -9.782 -4.102 1.00 59.00 84 SER A CA 1
ATOM 676 C C . SER A 1 84 ? -2.041 -8.529 -3.604 1.00 59.00 84 SER A C 1
ATOM 678 O O . SER A 1 84 ? -1.092 -8.116 -4.255 1.00 59.00 84 SER A O 1
ATOM 680 N N . VAL A 1 85 ? -2.445 -7.958 -2.460 1.00 58.56 85 VAL A N 1
ATOM 681 C CA . VAL A 1 85 ? -1.877 -6.698 -1.953 1.00 58.56 85 VAL A CA 1
ATOM 682 C C . VAL A 1 85 ? -0.508 -6.934 -1.314 1.00 58.56 85 VAL A C 1
ATOM 684 O O . VAL A 1 85 ? 0.466 -6.329 -1.754 1.00 58.56 85 VAL A O 1
ATOM 687 N N . LYS A 1 86 ? -0.371 -7.918 -0.411 1.00 61.44 86 LYS A N 1
ATOM 688 C CA . LYS A 1 86 ? 0.949 -8.307 0.131 1.00 61.44 86 LYS A CA 1
ATOM 689 C C . LYS A 1 86 ? 1.922 -8.709 -0.973 1.00 61.44 86 LYS A C 1
ATOM 691 O O . LYS A 1 86 ? 3.087 -8.320 -0.956 1.00 61.44 86 LYS A O 1
ATOM 696 N N . LYS A 1 87 ? 1.426 -9.450 -1.969 1.00 68.19 87 LYS A N 1
ATOM 697 C CA . LYS A 1 87 ? 2.211 -9.847 -3.140 1.00 68.19 87 LYS A CA 1
ATOM 698 C C . LYS A 1 87 ? 2.555 -8.653 -4.034 1.00 68.19 87 LYS A C 1
ATOM 700 O O . LYS A 1 87 ? 3.666 -8.600 -4.541 1.00 68.19 87 LYS A O 1
ATOM 705 N N . ALA A 1 88 ? 1.652 -7.687 -4.196 1.00 69.88 88 ALA A N 1
ATOM 706 C CA . ALA A 1 88 ? 1.896 -6.444 -4.922 1.00 69.88 88 ALA A CA 1
ATOM 707 C C . ALA A 1 88 ? 2.976 -5.593 -4.246 1.00 69.88 88 ALA A C 1
ATOM 709 O O . ALA A 1 88 ? 3.886 -5.135 -4.928 1.00 69.88 88 ALA A O 1
ATOM 710 N N . ILE A 1 89 ? 2.932 -5.438 -2.921 1.00 67.50 89 ILE A N 1
ATOM 711 C CA . ILE A 1 89 ? 3.972 -4.727 -2.166 1.00 67.50 89 ILE A CA 1
ATOM 712 C C . ILE A 1 89 ? 5.314 -5.443 -2.287 1.00 67.50 89 ILE A C 1
ATOM 714 O O . ILE A 1 89 ? 6.332 -4.797 -2.524 1.00 67.50 89 ILE A O 1
ATOM 718 N N . GLU A 1 90 ? 5.331 -6.771 -2.164 1.00 74.88 90 GLU A N 1
ATOM 719 C CA . GLU A 1 90 ? 6.554 -7.556 -2.332 1.00 74.88 90 GLU A CA 1
ATOM 720 C C . GLU A 1 90 ? 7.116 -7.427 -3.755 1.00 74.88 90 GLU A C 1
ATOM 722 O O . GLU A 1 90 ? 8.308 -7.187 -3.917 1.00 74.88 90 GLU A O 1
ATOM 727 N N . LEU A 1 91 ? 6.264 -7.490 -4.781 1.00 78.75 91 LEU A N 1
ATOM 728 C CA . LEU A 1 91 ? 6.654 -7.290 -6.178 1.00 78.75 91 LEU A CA 1
ATOM 729 C C . LEU A 1 91 ? 7.192 -5.891 -6.440 1.00 78.75 91 LEU A C 1
ATOM 731 O O . LEU A 1 91 ? 8.208 -5.762 -7.114 1.00 78.75 91 LEU A O 1
ATOM 735 N N . VAL A 1 92 ? 6.550 -4.849 -5.908 1.00 79.19 92 VAL A N 1
ATOM 736 C CA . VAL A 1 92 ? 7.073 -3.486 -6.014 1.00 79.19 92 VAL A CA 1
ATOM 737 C C . VAL A 1 92 ? 8.409 -3.390 -5.288 1.00 79.19 92 VAL A C 1
ATOM 739 O O . VAL A 1 92 ? 9.356 -2.852 -5.843 1.00 79.19 92 VAL A O 1
ATOM 742 N N . ARG A 1 93 ? 8.560 -3.982 -4.100 1.00 77.75 93 ARG A N 1
ATOM 743 C CA . ARG A 1 93 ? 9.855 -3.978 -3.411 1.00 77.75 93 ARG A CA 1
ATOM 744 C C . ARG A 1 93 ? 10.946 -4.644 -4.252 1.00 77.75 93 ARG A C 1
ATOM 746 O O . ARG A 1 93 ? 12.005 -4.054 -4.420 1.00 77.75 93 ARG A O 1
ATOM 753 N N . ILE A 1 94 ? 10.674 -5.820 -4.819 1.00 79.50 94 ILE A N 1
ATOM 754 C CA . ILE A 1 94 ? 11.631 -6.525 -5.681 1.00 79.50 94 ILE A CA 1
ATOM 755 C C . ILE A 1 94 ? 11.948 -5.684 -6.920 1.00 79.50 94 ILE A C 1
ATOM 757 O O . ILE A 1 94 ? 13.118 -5.528 -7.250 1.00 79.50 94 ILE A O 1
ATOM 761 N N . VAL A 1 95 ? 10.944 -5.090 -7.580 1.00 81.69 95 VAL A N 1
ATOM 762 C CA . VAL A 1 95 ? 11.203 -4.271 -8.771 1.00 81.69 95 VAL A CA 1
ATOM 763 C C . VAL A 1 95 ? 12.044 -3.043 -8.432 1.00 81.69 95 VAL A C 1
ATOM 765 O O . VAL A 1 95 ? 12.891 -2.654 -9.218 1.00 81.69 95 VAL A O 1
ATOM 768 N N . LEU A 1 96 ? 11.872 -2.444 -7.256 1.00 77.62 96 LEU A N 1
ATOM 769 C CA . LEU A 1 96 ? 12.628 -1.252 -6.873 1.00 77.62 96 LEU A CA 1
ATOM 770 C C . LEU A 1 96 ? 14.025 -1.558 -6.315 1.00 77.62 96 LEU A C 1
ATOM 772 O O . LEU A 1 96 ? 14.909 -0.710 -6.409 1.00 77.62 96 LEU A O 1
ATOM 776 N N . GLU A 1 97 ? 14.230 -2.737 -5.724 1.00 77.75 97 GLU A N 1
ATOM 777 C CA . GLU A 1 97 ? 15.515 -3.156 -5.145 1.00 77.75 97 GLU A CA 1
ATOM 778 C C . GLU A 1 97 ? 16.410 -3.899 -6.147 1.00 77.75 97 GLU A C 1
ATOM 780 O O . GLU A 1 97 ? 17.635 -3.791 -6.072 1.00 77.75 97 GLU A O 1
ATOM 785 N N . GLU A 1 98 ? 15.819 -4.674 -7.059 1.00 78.12 98 GLU A N 1
ATOM 786 C CA . GLU A 1 98 ? 16.552 -5.604 -7.924 1.00 78.12 98 GLU A CA 1
ATOM 787 C C . GLU A 1 98 ? 16.633 -5.161 -9.385 1.00 78.12 98 GLU A C 1
ATOM 789 O O . GLU A 1 98 ? 17.505 -5.656 -10.095 1.00 78.12 98 GLU A O 1
ATOM 794 N N . VAL A 1 99 ? 15.790 -4.227 -9.839 1.00 78.94 99 VAL A N 1
ATOM 795 C CA . VAL A 1 99 ? 15.834 -3.727 -11.220 1.00 78.94 99 VAL A CA 1
ATOM 796 C C . VAL A 1 99 ? 16.615 -2.420 -11.285 1.00 78.94 99 VAL A C 1
ATOM 798 O O . VAL A 1 99 ? 16.130 -1.357 -10.904 1.00 78.94 99 VAL A O 1
ATOM 801 N N . ASN A 1 100 ? 17.837 -2.496 -11.805 1.00 73.19 100 ASN A N 1
ATOM 802 C CA . ASN A 1 100 ? 18.753 -1.364 -11.948 1.00 73.19 100 ASN A CA 1
ATOM 803 C C . ASN A 1 100 ? 18.822 -0.835 -13.387 1.00 73.19 100 ASN A C 1
ATOM 805 O O . ASN A 1 100 ? 19.311 0.275 -13.616 1.00 73.19 100 ASN A O 1
ATOM 809 N N . ASP A 1 101 ? 18.359 -1.618 -14.363 1.00 76.62 101 ASP A N 1
ATOM 810 C CA . ASP A 1 101 ? 18.312 -1.234 -15.769 1.00 76.62 101 ASP A CA 1
ATOM 811 C C . ASP A 1 101 ? 17.117 -1.849 -16.518 1.00 76.62 101 ASP A C 1
ATOM 813 O O . ASP A 1 101 ? 16.343 -2.643 -15.983 1.00 76.62 101 ASP A O 1
ATOM 817 N N . MET A 1 102 ? 16.939 -1.433 -17.775 1.00 71.50 102 MET A N 1
ATOM 818 C CA . MET A 1 102 ? 15.806 -1.867 -18.595 1.00 71.50 102 MET A CA 1
ATOM 819 C C . MET A 1 102 ? 15.880 -3.355 -18.969 1.00 71.50 102 MET A C 1
ATOM 821 O O . MET A 1 102 ? 14.839 -3.976 -19.122 1.00 71.50 102 MET A O 1
ATOM 825 N N . ASP A 1 103 ? 17.069 -3.955 -19.085 1.00 77.12 103 ASP A N 1
ATOM 826 C CA . ASP A 1 103 ? 17.185 -5.384 -19.407 1.00 77.12 103 ASP A CA 1
ATOM 827 C C . ASP A 1 103 ? 16.797 -6.254 -18.189 1.00 77.12 103 ASP A C 1
ATOM 829 O O . ASP A 1 103 ? 16.234 -7.342 -18.344 1.00 77.12 103 ASP A O 1
ATOM 833 N N . GLU A 1 104 ? 17.063 -5.774 -16.971 1.00 81.38 104 GLU A N 1
ATOM 834 C CA . GLU A 1 104 ? 16.587 -6.378 -15.720 1.00 81.38 104 GLU A CA 1
ATOM 835 C C . GLU A 1 104 ? 15.068 -6.211 -15.552 1.00 81.38 104 GLU A C 1
ATOM 837 O O . GLU A 1 104 ? 14.387 -7.155 -15.139 1.00 81.38 104 GLU A O 1
ATOM 842 N N . LEU A 1 105 ? 14.513 -5.059 -15.954 1.00 80.50 105 LEU A N 1
ATOM 843 C CA . LEU A 1 105 ? 13.066 -4.822 -15.950 1.00 80.50 105 LEU A CA 1
ATOM 844 C C . LEU A 1 105 ? 12.350 -5.802 -16.883 1.00 80.50 105 LEU A C 1
ATOM 846 O O . LEU A 1 105 ? 11.303 -6.344 -16.535 1.00 80.50 105 LEU A O 1
ATOM 850 N N . ASP A 1 106 ? 12.940 -6.077 -18.045 1.00 77.94 106 ASP A N 1
ATOM 851 C CA . ASP A 1 106 ? 12.411 -7.025 -19.021 1.00 77.94 106 ASP A CA 1
ATOM 852 C C . ASP A 1 106 ? 12.271 -8.432 -18.440 1.00 77.94 106 ASP A C 1
ATOM 854 O O . ASP A 1 106 ? 11.213 -9.054 -18.562 1.00 77.94 106 ASP A O 1
ATOM 858 N N . GLN A 1 107 ? 13.322 -8.915 -17.774 1.00 81.12 107 GLN A N 1
ATOM 859 C CA . GLN A 1 107 ? 13.318 -10.229 -17.129 1.00 81.12 107 GLN A CA 1
ATOM 860 C C . GLN A 1 107 ? 12.330 -10.282 -15.967 1.00 81.12 107 GLN A C 1
ATOM 862 O O . GLN A 1 107 ? 11.613 -11.272 -15.814 1.00 81.12 107 GLN A O 1
ATOM 867 N N . PHE A 1 108 ? 12.259 -9.211 -15.177 1.00 84.94 108 PHE A N 1
ATOM 868 C CA . PHE A 1 108 ? 11.307 -9.098 -14.084 1.00 84.94 108 PHE A CA 1
ATOM 869 C C . PHE A 1 108 ? 9.860 -9.176 -14.592 1.00 84.94 108 PHE A C 1
ATOM 871 O O . PHE A 1 108 ? 9.054 -9.944 -14.064 1.00 84.94 108 PHE A O 1
ATOM 878 N N . VAL A 1 109 ? 9.531 -8.446 -15.662 1.00 82.38 109 VAL A N 1
ATOM 879 C CA . VAL A 1 109 ? 8.180 -8.455 -16.238 1.00 82.38 109 VAL A CA 1
ATOM 880 C C . VAL A 1 109 ? 7.801 -9.824 -16.792 1.00 82.38 109 VAL A C 1
ATOM 882 O O . VAL A 1 109 ? 6.671 -10.261 -16.595 1.00 82.38 109 VAL A O 1
ATOM 885 N N . GLU A 1 110 ? 8.722 -10.526 -17.455 1.00 82.88 110 GLU A N 1
ATOM 886 C CA . GLU A 1 110 ? 8.462 -11.895 -17.916 1.00 82.88 110 GLU A CA 1
ATOM 887 C C . GLU A 1 110 ? 8.263 -12.873 -16.751 1.00 82.88 110 GLU A C 1
ATOM 889 O O . GLU A 1 110 ? 7.398 -13.747 -16.820 1.00 82.88 110 GLU A O 1
ATOM 894 N N . GLN A 1 111 ? 9.043 -12.728 -15.677 1.00 81.81 111 GLN A N 1
ATOM 895 C CA . GLN A 1 111 ? 8.995 -13.622 -14.522 1.00 81.81 111 GLN A CA 1
ATOM 896 C C . GLN A 1 111 ? 7.699 -13.483 -13.715 1.00 81.81 111 GLN A C 1
ATOM 898 O O . GLN A 1 111 ? 7.189 -14.488 -13.216 1.00 81.81 111 GLN A O 1
ATOM 903 N N . TYR A 1 112 ? 7.173 -12.264 -13.594 1.00 82.38 112 TYR A N 1
ATOM 904 C CA . TYR A 1 112 ? 6.029 -11.944 -12.736 1.00 82.38 112 TYR A CA 1
ATOM 905 C C . TYR A 1 112 ? 4.785 -11.498 -13.516 1.00 82.38 112 TYR A C 1
ATOM 907 O O . TYR A 1 112 ? 3.873 -10.910 -12.941 1.00 82.38 112 TYR A O 1
ATOM 915 N N . TYR A 1 113 ? 4.722 -11.801 -14.817 1.00 77.38 113 TYR A N 1
ATOM 916 C CA . TYR A 1 113 ? 3.661 -11.356 -15.726 1.00 77.38 113 TYR A CA 1
ATOM 917 C C . TYR A 1 113 ? 2.241 -11.585 -15.184 1.00 77.38 113 TYR A C 1
ATOM 919 O O . TYR A 1 113 ? 1.418 -10.672 -15.198 1.00 77.38 113 TYR A O 1
ATOM 927 N N . ASP A 1 114 ? 1.968 -12.791 -14.677 1.00 76.75 114 ASP A N 1
ATOM 928 C CA . ASP A 1 114 ? 0.646 -13.180 -14.162 1.00 76.75 114 ASP A CA 1
ATOM 929 C C . ASP A 1 114 ? 0.315 -12.542 -12.800 1.00 76.75 114 ASP A C 1
ATOM 931 O O . ASP A 1 114 ? -0.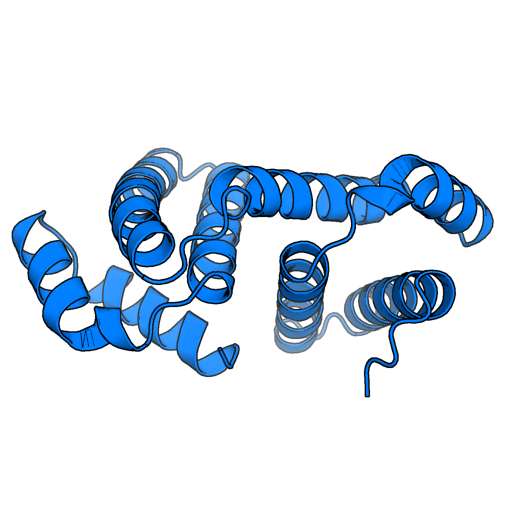821 -12.628 -12.332 1.00 76.75 114 ASP A O 1
ATOM 935 N N . ASP A 1 115 ? 1.297 -11.908 -12.158 1.00 74.88 115 ASP A N 1
ATOM 936 C CA . ASP A 1 115 ? 1.174 -11.365 -10.810 1.00 74.88 115 ASP A CA 1
ATOM 937 C C . ASP A 1 115 ? 0.938 -9.848 -10.783 1.00 74.88 115 ASP A C 1
ATOM 939 O O . ASP A 1 115 ? 0.582 -9.300 -9.735 1.00 74.88 115 ASP A O 1
ATOM 943 N N . PHE A 1 116 ? 1.071 -9.167 -11.926 1.00 78.19 116 PHE A N 1
ATOM 944 C CA . PHE A 1 116 ? 0.721 -7.755 -12.054 1.00 78.19 116 PHE A CA 1
ATOM 945 C C . PHE A 1 116 ? -0.796 -7.567 -12.097 1.00 78.19 116 PHE A C 1
ATOM 947 O O . PHE A 1 116 ? -1.486 -8.018 -13.011 1.00 78.19 116 PHE A O 1
ATOM 954 N N . ASN A 1 117 ? -1.321 -6.849 -11.111 1.00 71.00 117 ASN A N 1
ATOM 955 C CA . ASN A 1 117 ? -2.744 -6.563 -10.955 1.00 71.00 117 ASN A CA 1
ATOM 956 C C . ASN A 1 117 ? -2.957 -5.097 -10.537 1.00 71.00 117 ASN A C 1
ATOM 958 O O . ASN A 1 117 ? -1.998 -4.346 -10.364 1.00 71.00 117 ASN A O 1
ATOM 962 N N . GLU A 1 118 ? -4.213 -4.676 -10.375 1.00 68.62 118 GLU A N 1
ATOM 963 C CA . GLU A 1 118 ? -4.547 -3.296 -9.986 1.00 68.62 118 GLU A CA 1
ATOM 964 C C . GLU A 1 118 ? -3.864 -2.864 -8.674 1.00 68.62 118 GLU A C 1
ATOM 966 O O . GLU A 1 118 ? -3.404 -1.728 -8.585 1.00 68.62 118 GLU A O 1
ATOM 971 N N . ALA A 1 119 ? -3.691 -3.773 -7.705 1.00 67.81 119 ALA A N 1
ATOM 972 C CA . ALA A 1 119 ? -3.014 -3.464 -6.445 1.00 67.81 119 ALA A CA 1
ATOM 973 C C . ALA A 1 119 ? -1.519 -3.155 -6.641 1.00 67.81 119 ALA A C 1
ATOM 975 O O . ALA A 1 119 ? -1.004 -2.241 -6.006 1.00 67.81 119 ALA A O 1
ATOM 976 N N . PHE A 1 120 ? -0.826 -3.845 -7.554 1.00 78.19 120 PHE A N 1
ATOM 977 C CA . PHE A 1 120 ? 0.570 -3.533 -7.901 1.00 78.19 120 PHE A CA 1
ATOM 978 C C . PHE A 1 120 ? 0.722 -2.101 -8.425 1.00 78.19 120 PHE A C 1
ATOM 980 O O . PHE A 1 120 ? 1.598 -1.358 -7.979 1.00 78.19 120 PHE A O 1
ATOM 987 N N . PHE A 1 121 ? -0.161 -1.687 -9.335 1.00 79.12 121 PHE A N 1
ATOM 988 C CA . PHE A 1 121 ? -0.128 -0.333 -9.887 1.00 79.12 121 PHE A CA 1
ATOM 989 C C . PHE A 1 121 ? -0.525 0.730 -8.857 1.00 79.12 121 PHE A C 1
ATOM 991 O O . PHE A 1 121 ? 0.078 1.800 -8.850 1.00 79.12 121 PHE A O 1
ATOM 998 N N . ALA A 1 122 ? -1.467 0.424 -7.960 1.00 70.88 122 ALA A N 1
ATOM 999 C CA . ALA A 1 122 ? -1.844 1.312 -6.862 1.00 70.88 122 ALA A CA 1
ATOM 1000 C C . ALA A 1 122 ? -0.685 1.546 -5.873 1.00 70.88 122 ALA A C 1
ATOM 1002 O O . ALA A 1 122 ? -0.454 2.683 -5.465 1.00 70.88 122 ALA A O 1
ATOM 1003 N N . VAL A 1 123 ? 0.085 0.500 -5.536 1.00 74.44 123 VAL A N 1
ATOM 1004 C CA . VAL A 1 123 ? 1.298 0.625 -4.703 1.00 74.44 123 VAL A CA 1
ATOM 1005 C C . VAL A 1 123 ? 2.335 1.523 -5.389 1.00 74.44 123 VAL A C 1
ATOM 1007 O O . VAL A 1 123 ? 2.887 2.422 -4.756 1.00 74.44 123 VAL A O 1
ATOM 1010 N N . LEU A 1 124 ? 2.591 1.318 -6.687 1.00 79.06 124 LEU A N 1
ATOM 1011 C CA . LEU A 1 124 ? 3.512 2.167 -7.456 1.00 79.06 124 LEU A CA 1
ATOM 1012 C C . LEU A 1 124 ? 3.064 3.634 -7.481 1.00 79.06 124 LEU A C 1
ATOM 1014 O O . LEU A 1 124 ? 3.891 4.521 -7.287 1.00 79.06 124 LEU A O 1
ATOM 1018 N N . ASP A 1 125 ? 1.770 3.892 -7.683 1.00 78.94 125 ASP A N 1
ATOM 1019 C CA . ASP A 1 125 ? 1.213 5.250 -7.692 1.00 78.94 125 ASP A CA 1
ATOM 1020 C C . ASP A 1 125 ? 1.377 5.971 -6.359 1.00 78.94 125 ASP A C 1
ATOM 1022 O O . ASP A 1 125 ? 1.728 7.154 -6.338 1.00 78.94 125 ASP A O 1
ATOM 1026 N N . TYR A 1 126 ? 1.183 5.258 -5.250 1.00 74.81 126 TYR A N 1
ATOM 1027 C CA . TYR A 1 126 ? 1.452 5.809 -3.929 1.00 74.81 126 TYR A CA 1
ATOM 1028 C C . TYR A 1 126 ? 2.918 6.234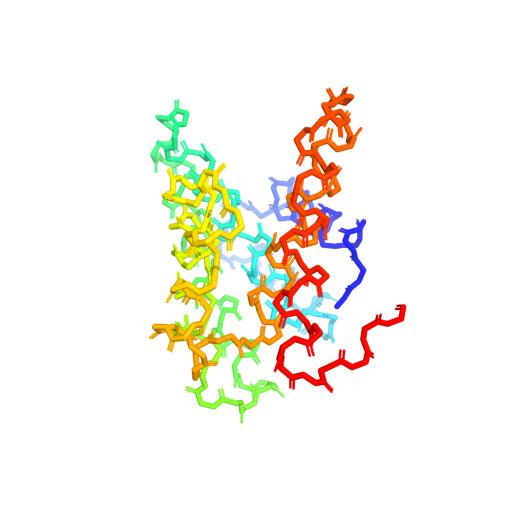 -3.801 1.00 74.81 126 TYR A C 1
ATOM 1030 O O . TYR A 1 126 ? 3.189 7.373 -3.428 1.00 74.81 126 TYR A O 1
ATOM 1038 N N . LEU A 1 127 ? 3.865 5.353 -4.146 1.00 73.25 127 LEU A N 1
ATOM 1039 C CA . LEU A 1 127 ? 5.297 5.652 -4.024 1.00 73.25 127 LEU A CA 1
ATOM 1040 C C . LEU A 1 127 ? 5.717 6.827 -4.914 1.00 73.25 127 LEU A C 1
ATOM 1042 O O . LEU A 1 127 ? 6.506 7.671 -4.500 1.00 73.25 127 LEU A O 1
ATOM 1046 N N . ILE A 1 128 ? 5.170 6.916 -6.130 1.00 80.62 128 ILE A N 1
ATOM 1047 C CA . ILE A 1 128 ? 5.402 8.048 -7.038 1.00 80.62 128 ILE A CA 1
ATOM 1048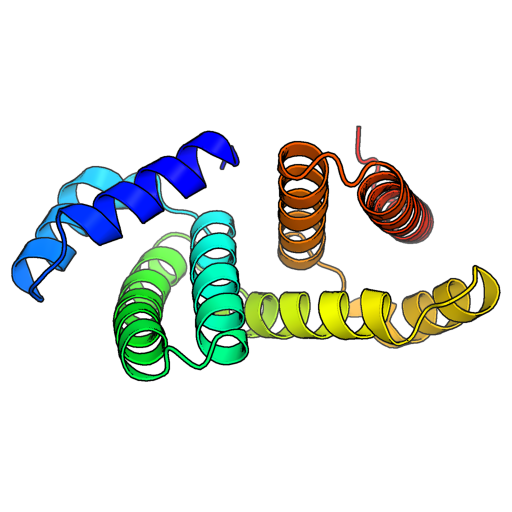 C C . ILE A 1 128 ? 4.957 9.357 -6.381 1.00 80.62 128 ILE A C 1
ATOM 1050 O O . ILE A 1 128 ? 5.693 10.348 -6.441 1.00 80.62 128 ILE A O 1
ATOM 1054 N N . GLN A 1 129 ? 3.767 9.378 -5.773 1.00 75.88 129 GLN A N 1
ATOM 1055 C CA . GLN A 1 129 ? 3.256 10.563 -5.086 1.00 75.88 129 GLN A CA 1
ATOM 1056 C C . GLN A 1 129 ? 4.091 10.904 -3.848 1.00 75.88 129 GLN A C 1
ATOM 1058 O O . GLN A 1 129 ? 4.445 12.066 -3.666 1.00 75.88 129 GLN A O 1
ATOM 1063 N N . GLU A 1 130 ? 4.457 9.914 -3.042 1.00 76.50 130 GLU A N 1
ATOM 1064 C CA . GLU A 1 130 ? 5.258 10.118 -1.837 1.00 76.50 130 GLU A CA 1
ATOM 1065 C C . GLU A 1 130 ? 6.641 10.712 -2.154 1.00 76.50 130 GLU A C 1
ATOM 1067 O O . GLU A 1 130 ? 7.065 11.687 -1.530 1.00 76.50 130 GLU A O 1
ATOM 1072 N N . GLU A 1 131 ? 7.337 10.192 -3.169 1.00 79.25 131 GLU A N 1
ATOM 1073 C CA . GLU A 1 131 ? 8.627 10.749 -3.594 1.00 79.25 131 GLU A CA 1
ATOM 1074 C C . GLU A 1 131 ? 8.479 12.167 -4.168 1.00 79.25 131 GLU A C 1
ATOM 1076 O O . GLU A 1 131 ? 9.354 13.010 -3.960 1.00 79.25 131 GLU A O 1
ATOM 1081 N N . ASN A 1 132 ? 7.356 12.477 -4.831 1.00 77.25 132 ASN A N 1
ATOM 1082 C CA . ASN A 1 132 ? 7.050 13.845 -5.261 1.00 77.25 132 ASN A CA 1
ATOM 1083 C C . ASN A 1 132 ? 6.834 14.790 -4.068 1.00 77.25 132 ASN A C 1
ATOM 1085 O O . ASN A 1 132 ? 7.333 15.913 -4.088 1.00 77.25 132 ASN A O 1
ATOM 1089 N N . GLU A 1 133 ? 6.127 14.351 -3.023 1.00 77.06 133 GLU A N 1
ATOM 1090 C CA . GLU A 1 133 ? 5.922 15.128 -1.791 1.00 77.06 133 GLU A CA 1
ATOM 1091 C C . GLU A 1 133 ? 7.237 15.360 -1.025 1.00 77.06 133 GLU A C 1
ATOM 1093 O O . GLU A 1 133 ? 7.397 16.384 -0.357 1.00 77.06 133 GLU A O 1
ATOM 1098 N N . ARG A 1 134 ? 8.205 14.445 -1.167 1.00 79.62 134 ARG A N 1
ATOM 1099 C CA . ARG A 1 134 ? 9.561 14.538 -0.598 1.00 79.62 134 ARG A CA 1
ATOM 1100 C C . ARG A 1 134 ? 10.559 15.321 -1.473 1.00 79.62 134 ARG A C 1
ATOM 1102 O O . ARG A 1 134 ? 11.741 15.363 -1.132 1.00 79.62 134 ARG A O 1
ATOM 1109 N N . ASP A 1 135 ? 10.117 15.940 -2.575 1.00 86.69 135 ASP A N 1
ATOM 1110 C CA . ASP A 1 135 ? 10.960 16.607 -3.590 1.00 86.69 135 ASP A CA 1
ATOM 1111 C C . ASP A 1 135 ? 12.031 15.682 -4.227 1.00 86.69 135 ASP A C 1
ATOM 1113 O O . ASP A 1 135 ? 13.021 16.142 -4.810 1.00 86.69 135 ASP A O 1
ATOM 1117 N N . ASN A 1 136 ? 11.839 14.361 -4.172 1.00 84.62 136 ASN A N 1
ATOM 1118 C CA . ASN A 1 136 ? 12.746 13.366 -4.739 1.00 84.62 136 ASN A CA 1
ATOM 1119 C C . ASN A 1 136 ? 12.373 13.030 -6.193 1.00 84.62 136 ASN A C 1
ATOM 1121 O O . ASN A 1 136 ? 11.958 11.925 -6.549 1.00 84.62 136 ASN A O 1
ATOM 1125 N N . VAL A 1 137 ? 12.517 14.036 -7.054 1.00 84.62 137 VAL A N 1
ATOM 1126 C CA . VAL A 1 137 ? 12.066 13.994 -8.454 1.00 84.62 137 VAL A CA 1
ATOM 1127 C C . VAL A 1 137 ? 12.715 12.857 -9.251 1.00 84.62 137 VAL A C 1
ATOM 1129 O O . VAL A 1 137 ? 12.058 12.253 -10.093 1.00 84.62 137 VAL A O 1
ATOM 1132 N N . GLU A 1 138 ? 13.990 12.551 -9.003 1.00 81.00 138 GLU A N 1
ATOM 1133 C CA . GLU A 1 138 ? 14.708 11.489 -9.722 1.00 81.00 138 GLU A CA 1
ATOM 1134 C C . GLU A 1 138 ? 14.088 10.112 -9.451 1.00 81.00 138 GLU A C 1
ATOM 1136 O O . GLU A 1 138 ? 13.823 9.359 -10.389 1.00 81.00 138 GLU A O 1
ATOM 1141 N N . GLN A 1 139 ? 13.763 9.834 -8.187 1.00 78.44 139 GLN A N 1
ATOM 1142 C CA . GLN A 1 139 ? 13.145 8.578 -7.777 1.00 78.44 139 GLN A CA 1
ATOM 1143 C C . GLN A 1 139 ? 11.703 8.457 -8.287 1.00 78.44 139 GLN A C 1
ATOM 1145 O O . GLN A 1 139 ? 11.314 7.415 -8.809 1.00 78.44 139 GLN A O 1
ATOM 1150 N N . SER A 1 140 ? 10.928 9.543 -8.216 1.00 82.50 140 SER A N 1
ATOM 1151 C CA . SER A 1 140 ? 9.559 9.569 -8.744 1.00 82.50 140 SER A CA 1
ATOM 1152 C C . SER A 1 140 ? 9.518 9.319 -10.258 1.00 82.50 140 SER A C 1
ATOM 1154 O O . SER A 1 140 ? 8.714 8.521 -10.740 1.00 82.50 140 SER A O 1
ATOM 1156 N N . VAL A 1 141 ? 10.438 9.927 -11.021 1.00 84.12 141 VAL A N 1
ATOM 1157 C CA . VAL A 1 141 ? 10.570 9.694 -12.470 1.00 84.12 141 VAL A CA 1
ATOM 1158 C C . VAL A 1 141 ? 10.950 8.245 -12.770 1.00 84.12 141 VAL A C 1
ATOM 1160 O O . VAL A 1 141 ? 10.429 7.668 -13.725 1.00 84.12 141 VAL A O 1
ATOM 1163 N N . PHE A 1 142 ? 11.826 7.642 -11.965 1.00 83.56 142 PHE A N 1
ATOM 1164 C CA . PHE A 1 142 ? 12.176 6.232 -12.110 1.00 83.56 142 PHE A CA 1
ATOM 1165 C C . PHE A 1 142 ? 10.960 5.320 -11.889 1.00 83.56 142 PHE A C 1
ATOM 1167 O O . PHE A 1 142 ? 10.660 4.488 -12.744 1.00 83.56 142 PHE A O 1
ATOM 1174 N N . TYR A 1 143 ? 10.200 5.519 -10.808 1.00 85.25 143 TYR A N 1
ATOM 1175 C CA . TYR A 1 143 ? 8.992 4.732 -10.528 1.00 85.25 143 TYR A CA 1
ATOM 1176 C C . TYR A 1 143 ? 7.921 4.901 -11.610 1.00 85.25 143 TYR A C 1
ATOM 1178 O O . TYR A 1 143 ? 7.299 3.924 -12.028 1.00 85.25 143 TYR A O 1
ATOM 1186 N N . GLN A 1 144 ? 7.750 6.122 -12.120 1.00 87.31 144 GLN A N 1
ATOM 1187 C CA . GLN A 1 144 ? 6.853 6.408 -13.235 1.00 87.31 144 GLN A CA 1
ATOM 1188 C C . GLN A 1 144 ? 7.275 5.652 -14.506 1.00 87.31 144 GLN A C 1
ATOM 1190 O O . GLN A 1 144 ? 6.431 5.056 -15.174 1.00 87.31 144 GLN A O 1
ATOM 1195 N N . ALA A 1 145 ? 8.574 5.619 -14.819 1.00 85.00 145 ALA A N 1
ATOM 1196 C CA . ALA A 1 145 ? 9.095 4.886 -15.972 1.00 85.00 145 ALA A CA 1
ATOM 1197 C C . ALA A 1 145 ? 8.875 3.369 -15.839 1.00 85.00 145 ALA A C 1
ATOM 1199 O O . ALA A 1 145 ? 8.443 2.726 -16.796 1.00 85.00 145 ALA A O 1
ATOM 1200 N N . VAL A 1 146 ? 9.098 2.809 -14.643 1.00 85.31 146 VAL A N 1
ATOM 1201 C CA . VAL A 1 146 ? 8.793 1.400 -14.339 1.00 85.31 146 VAL A CA 1
ATOM 1202 C C . VAL A 1 146 ? 7.302 1.124 -14.545 1.00 85.31 146 VAL A C 1
ATOM 1204 O O . VAL A 1 146 ? 6.940 0.183 -15.250 1.00 85.31 146 VAL A O 1
ATOM 1207 N N . LYS A 1 147 ? 6.425 1.974 -13.997 1.00 86.75 147 LYS A N 1
ATOM 1208 C CA . LYS A 1 147 ? 4.971 1.848 -14.154 1.00 86.75 147 LYS A CA 1
ATOM 1209 C C . LYS A 1 147 ? 4.564 1.825 -15.630 1.00 86.75 147 LYS A C 1
ATOM 1211 O O . LYS A 1 147 ? 3.819 0.935 -16.042 1.00 86.75 147 LYS A O 1
ATOM 1216 N N . GLU A 1 148 ? 5.041 2.778 -16.427 1.00 87.25 148 GLU A N 1
ATOM 1217 C CA . GLU A 1 148 ? 4.705 2.904 -17.852 1.00 87.25 148 GLU A CA 1
ATOM 1218 C C . GLU A 1 148 ? 5.180 1.701 -18.675 1.00 87.25 148 GLU A C 1
ATOM 1220 O O . GLU A 1 148 ? 4.412 1.165 -19.478 1.00 87.25 148 GLU A O 1
ATOM 1225 N N . GLU A 1 149 ? 6.406 1.235 -18.447 1.00 84.31 149 GLU A N 1
ATOM 1226 C CA . GLU A 1 149 ? 6.985 0.116 -19.194 1.00 84.31 149 GLU A CA 1
ATOM 1227 C C 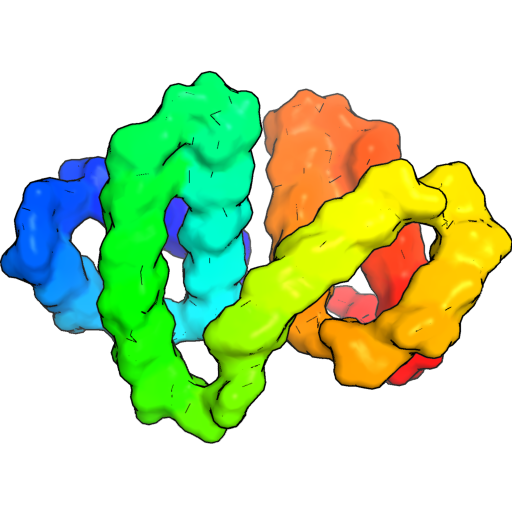. GLU A 1 149 ? 6.241 -1.200 -18.916 1.00 84.31 149 GLU A C 1
ATOM 1229 O O . GLU A 1 149 ? 5.873 -1.919 -19.850 1.00 84.31 149 GLU A O 1
ATOM 1234 N N . ILE A 1 150 ? 5.932 -1.489 -17.645 1.00 85.38 150 ILE A N 1
ATOM 1235 C CA . ILE A 1 150 ? 5.143 -2.673 -17.265 1.00 85.38 150 ILE A CA 1
ATOM 1236 C C . ILE A 1 150 ? 3.745 -2.591 -17.894 1.00 85.38 150 ILE A C 1
ATOM 1238 O O . ILE A 1 150 ? 3.266 -3.551 -18.499 1.00 85.38 150 ILE A O 1
ATOM 1242 N N . SER A 1 151 ? 3.108 -1.422 -17.833 1.00 84.00 151 SER A N 1
ATOM 1243 C CA . SER A 1 151 ? 1.772 -1.189 -18.398 1.00 84.00 151 SER A CA 1
ATOM 1244 C C . SER A 1 151 ? 1.713 -1.446 -19.902 1.00 84.00 151 SER A C 1
ATOM 1246 O O . SER A 1 151 ? 0.808 -2.125 -20.396 1.00 84.00 151 SER A O 1
ATOM 1248 N N . LEU A 1 152 ? 2.709 -0.934 -20.629 1.00 83.31 152 LEU A N 1
ATOM 1249 C CA . LEU A 1 152 ? 2.813 -1.065 -22.077 1.00 83.31 152 LEU A CA 1
ATOM 1250 C C . LEU A 1 152 ? 2.959 -2.534 -22.493 1.00 83.31 152 LEU A C 1
ATOM 1252 O O . LEU A 1 152 ? 2.339 -2.968 -23.467 1.00 83.31 152 LEU A O 1
ATOM 1256 N N . ARG A 1 153 ? 3.707 -3.322 -21.715 1.00 77.25 153 ARG A N 1
ATOM 1257 C CA . ARG A 1 153 ? 3.916 -4.763 -21.941 1.00 77.25 153 ARG A CA 1
ATOM 1258 C C . ARG A 1 153 ? 2.697 -5.614 -21.619 1.00 77.25 153 ARG A C 1
ATOM 1260 O O . ARG A 1 153 ? 2.428 -6.584 -22.326 1.00 77.25 153 ARG A O 1
ATOM 1267 N N . LEU A 1 154 ? 1.927 -5.232 -20.604 1.00 77.31 154 LEU A N 1
ATOM 1268 C CA . LEU A 1 154 ? 0.643 -5.866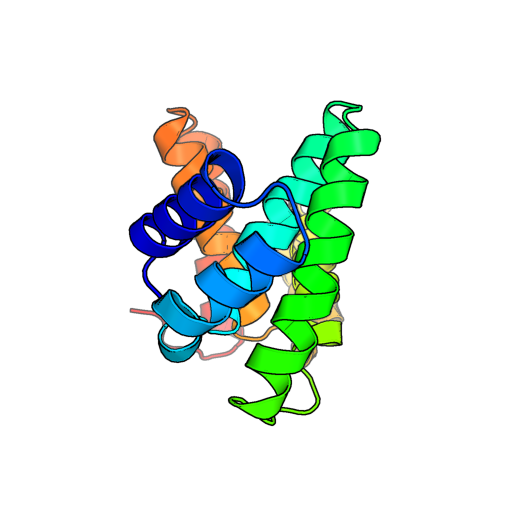 -20.299 1.00 77.31 154 LEU A CA 1
ATOM 1269 C C . LEU A 1 154 ? -0.462 -5.467 -21.293 1.00 77.31 154 LEU A C 1
ATOM 1271 O O . LEU A 1 154 ? -1.553 -6.035 -21.270 1.00 77.31 154 LEU A O 1
ATOM 1275 N N . GLY A 1 155 ? -0.198 -4.503 -22.184 1.00 77.75 155 GLY A N 1
ATOM 1276 C CA . GLY A 1 155 ? -1.202 -3.953 -23.093 1.00 77.75 155 GLY A CA 1
ATOM 1277 C C . GLY A 1 155 ? -2.291 -3.166 -22.360 1.00 77.75 155 GLY A C 1
ATOM 1278 O O . GLY A 1 155 ? -3.393 -2.996 -22.890 1.00 77.75 155 GLY A O 1
ATOM 1279 N N . LEU A 1 156 ? -1.998 -2.703 -21.141 1.00 70.44 156 LEU A N 1
ATOM 1280 C CA . LEU A 1 156 ? -2.893 -1.884 -20.339 1.00 70.44 156 LEU A CA 1
ATOM 1281 C C . LEU A 1 156 ? -2.786 -0.439 -20.819 1.00 70.44 156 LEU A C 1
ATOM 1283 O O . LEU A 1 156 ? -1.713 0.159 -20.850 1.00 70.44 156 LEU A O 1
ATOM 1287 N N . ASN A 1 157 ? -3.920 0.127 -21.221 1.00 51.38 157 ASN A N 1
ATOM 1288 C CA . ASN A 1 157 ? -3.998 1.513 -21.660 1.00 51.38 157 ASN A CA 1
ATOM 1289 C C . ASN A 1 157 ? -4.189 2.387 -20.414 1.00 51.38 157 ASN A C 1
ATOM 1291 O O . ASN A 1 157 ? -5.322 2.697 -20.044 1.00 51.38 157 ASN A O 1
ATOM 1295 N N . ILE A 1 158 ? -3.096 2.695 -19.718 1.00 49.78 158 ILE A N 1
ATOM 1296 C CA . ILE A 1 158 ? -3.132 3.533 -18.516 1.00 49.78 158 ILE A CA 1
ATOM 1297 C C . ILE A 1 158 ? -2.918 4.976 -18.975 1.00 49.78 158 ILE A C 1
ATOM 1299 O O . ILE A 1 158 ? -1.859 5.315 -19.499 1.00 49.78 158 ILE A O 1
ATOM 1303 N N . ALA A 1 159 ? -3.990 5.766 -18.903 1.00 40.75 159 ALA A N 1
ATOM 1304 C CA . ALA A 1 159 ? -4.073 7.153 -19.359 1.00 40.75 159 ALA A CA 1
ATOM 1305 C C . ALA A 1 159 ? -4.003 8.133 -18.187 1.00 40.75 159 ALA A C 1
ATOM 1307 O O . ALA A 1 159 ? -4.468 7.750 -17.089 1.00 40.75 159 ALA A O 1
#

Radius of gyration: 16.34 Å; chains: 1; bounding box: 39×31×44 Å

Foldseek 3Di:
DDPVVLVVLVVCCVPQPPDPVSLVVSCVVCVVVDELLSLLSLVVVLVVCVVVVVPVVSVVSVVSSVVSCVSNCVVVVDVCSVVLQVLLVVLLVCCLPPPPDPVSLVVSCVVCVVSDDPNNLSNLVVVLVVCVVVVVNVVSVVSVVSSVVSCVVNVHPDD